Protein AF-A0A659UBA8-F1 (afdb_monomer_lite)

Sequence (77 aa):
NAESADGAQIPLLSVFHRDADGIRHFWSSELGFAPTEPGQDPRAIGTCEILWNLMDFTPEGRPDWNEQLQYGEACCH

Foldseek 3Di:
DCADPVGHHQDKDWDWDADPVGIHTDDIQDQSPPDDDPPDDRCSCVVDPPQPFVQCSPPVGDDPDDDDDDDDDDPDD

Radius of gyration: 18.08 Å; chains: 1; bounding box: 41×35×50 Å

Secondary structure (DSSP, 8-state):
--B-TTS-B----EEEEE-SS-EEEEEE--GGGSPPPTTPPP-TTTT--HHHHGGGGSTT---S----------S--

Structure (mmCIF, N/CA/C/O backbone):
data_AF-A0A659UBA8-F1
#
_entry.id   AF-A0A659UBA8-F1
#
loop_
_atom_site.group_PDB
_atom_site.id
_atom_site.type_symbol
_atom_site.label_atom_id
_atom_site.label_alt_id
_atom_site.label_comp_id
_atom_site.label_asym_id
_atom_site.label_entity_id
_atom_site.label_seq_id
_atom_site.pdbx_PDB_ins_code
_atom_site.Cartn_x
_atom_site.Cartn_y
_atom_site.Cartn_z
_atom_site.occupancy
_atom_site.B_iso_or_equiv
_atom_site.auth_seq_id
_atom_site.auth_comp_id
_atom_site.auth_asym_id
_atom_site.auth_atom_id
_atom_site.pdbx_PDB_model_num
ATOM 1 N N . ASN A 1 1 ? -6.604 -13.560 -13.651 1.00 59.06 1 ASN A N 1
ATOM 2 C CA . ASN A 1 1 ? -5.517 -13.311 -12.681 1.00 59.06 1 ASN A CA 1
ATOM 3 C C . ASN A 1 1 ? -5.184 -11.831 -12.667 1.00 59.06 1 ASN A C 1
ATOM 5 O O . ASN A 1 1 ? -5.478 -11.164 -13.652 1.00 59.06 1 ASN A O 1
ATOM 9 N N . ALA A 1 2 ? -4.632 -11.319 -11.566 1.00 78.31 2 ALA A N 1
ATOM 10 C CA . ALA A 1 2 ? -4.136 -9.943 -11.461 1.00 78.31 2 ALA A CA 1
ATOM 11 C C . ALA A 1 2 ? -2.719 -9.847 -12.059 1.00 78.31 2 ALA A C 1
ATOM 13 O O . ALA A 1 2 ? -1.733 -9.651 -11.354 1.00 78.31 2 ALA A O 1
ATOM 14 N N . GLU A 1 3 ? -2.630 -10.089 -13.364 1.00 85.25 3 GLU A N 1
ATOM 15 C CA . GLU A 1 3 ? -1.382 -10.283 -14.100 1.00 85.25 3 GLU A CA 1
ATOM 16 C C . GLU A 1 3 ? -1.565 -9.785 -15.540 1.00 85.25 3 GLU A C 1
ATOM 18 O O . GLU A 1 3 ? -2.657 -9.909 -16.105 1.00 85.25 3 GLU A O 1
ATOM 23 N N . SER A 1 4 ? -0.526 -9.199 -16.127 1.00 83.69 4 SER A N 1
ATOM 24 C CA . SER A 1 4 ? -0.508 -8.774 -17.527 1.00 83.69 4 SER A CA 1
ATOM 25 C C . SER A 1 4 ? -0.306 -9.958 -18.479 1.00 83.69 4 SER A C 1
ATOM 27 O O . SER A 1 4 ? 0.008 -11.076 -18.076 1.00 83.69 4 SER A O 1
ATOM 29 N N . ALA A 1 5 ? -0.484 -9.723 -19.782 1.00 88.06 5 ALA A N 1
ATOM 30 C CA . ALA A 1 5 ? -0.364 -10.775 -20.796 1.00 88.06 5 ALA A CA 1
ATOM 31 C C . ALA A 1 5 ? 1.048 -11.394 -20.893 1.00 88.06 5 ALA A C 1
ATOM 33 O O . ALA A 1 5 ? 1.185 -12.527 -21.346 1.00 88.06 5 ALA A O 1
ATOM 34 N N . ASP A 1 6 ? 2.080 -10.659 -20.482 1.00 88.88 6 ASP A N 1
ATOM 35 C CA . ASP A 1 6 ? 3.485 -11.078 -20.424 1.00 88.88 6 ASP A CA 1
ATOM 36 C C . ASP A 1 6 ? 3.906 -11.638 -19.052 1.00 88.88 6 ASP A C 1
ATOM 38 O O . ASP A 1 6 ? 5.051 -12.051 -18.886 1.00 88.88 6 ASP A O 1
ATOM 42 N N . GLY A 1 7 ? 2.983 -11.698 -18.088 1.00 87.25 7 GLY A N 1
ATOM 43 C CA . GLY A 1 7 ? 3.189 -12.348 -16.795 1.00 87.25 7 GLY A CA 1
ATOM 44 C C . GLY A 1 7 ? 3.583 -11.424 -15.634 1.00 87.25 7 GLY A C 1
ATOM 45 O O . GLY A 1 7 ? 3.894 -11.886 -14.533 1.00 87.25 7 GLY A O 1
ATOM 46 N N . ALA A 1 8 ? 3.593 -10.104 -15.839 1.00 84.25 8 ALA A N 1
ATOM 47 C CA . ALA A 1 8 ? 3.890 -9.161 -14.766 1.00 84.25 8 ALA A CA 1
ATOM 48 C C . ALA A 1 8 ? 2.712 -9.050 -13.785 1.00 84.25 8 ALA A C 1
ATOM 50 O O . ALA A 1 8 ? 1.548 -8.986 -14.179 1.00 84.25 8 ALA A O 1
ATOM 51 N N . GLN A 1 9 ? 3.008 -9.001 -12.485 1.00 85.38 9 GLN A N 1
ATOM 52 C CA . GLN A 1 9 ? 1.982 -8.875 -11.448 1.00 85.38 9 GLN A CA 1
ATOM 53 C C . GLN A 1 9 ? 1.407 -7.455 -11.411 1.00 85.38 9 GLN A C 1
ATOM 55 O O . GLN A 1 9 ? 2.146 -6.476 -11.508 1.00 85.38 9 GLN A O 1
ATOM 60 N N . ILE A 1 10 ? 0.091 -7.346 -11.212 1.00 86.06 10 ILE A N 1
ATOM 61 C CA . ILE A 1 10 ? -0.626 -6.066 -11.128 1.00 86.06 10 ILE A CA 1
ATOM 62 C C . ILE A 1 10 ? -1.230 -5.937 -9.722 1.00 86.06 10 ILE A C 1
ATOM 64 O O . ILE A 1 10 ? -2.411 -6.233 -9.518 1.00 86.06 10 ILE A O 1
ATOM 68 N N . PRO A 1 11 ? -0.422 -5.562 -8.715 1.00 85.75 11 PRO A N 1
ATOM 69 C CA . PRO A 1 11 ? -0.898 -5.446 -7.344 1.00 85.75 11 PRO A CA 1
ATOM 70 C C . PRO A 1 11 ? -1.849 -4.254 -7.166 1.00 85.75 11 PRO A C 1
ATOM 72 O O . PRO A 1 11 ? -1.652 -3.188 -7.747 1.00 85.75 11 PRO A O 1
ATOM 75 N N . LEU A 1 12 ? -2.852 -4.425 -6.302 1.00 88.69 12 LEU A N 1
ATOM 76 C CA . LEU A 1 12 ? -3.816 -3.396 -5.910 1.00 88.69 12 LEU A CA 1
ATOM 77 C C . LEU A 1 12 ? -4.087 -3.520 -4.410 1.00 88.69 12 LEU A C 1
ATOM 79 O O . LEU A 1 12 ? -4.492 -4.585 -3.942 1.00 88.69 12 LEU A O 1
ATOM 83 N N . LEU A 1 13 ? -3.915 -2.427 -3.668 1.00 89.56 13 LEU A N 1
ATOM 84 C CA . LEU A 1 13 ? -4.376 -2.325 -2.285 1.00 89.56 13 LEU A CA 1
ATOM 85 C C . LEU A 1 13 ? -5.754 -1.662 -2.280 1.00 89.56 13 LEU A C 1
ATOM 87 O O . LEU A 1 13 ? -5.942 -0.621 -2.901 1.00 89.56 13 LEU A O 1
ATOM 91 N N . SER A 1 14 ? -6.722 -2.270 -1.600 1.00 92.06 14 SER A N 1
ATOM 92 C CA . SER A 1 14 ? -8.047 -1.688 -1.370 1.00 92.06 14 SER A CA 1
ATOM 93 C C . SER A 1 14 ? -8.419 -1.841 0.096 1.00 92.06 14 SER A C 1
ATOM 95 O O . SER A 1 14 ? -8.373 -2.943 0.639 1.00 92.06 14 SER A O 1
ATOM 97 N N . VAL A 1 15 ? -8.790 -0.733 0.723 1.00 92.94 15 VAL A N 1
ATOM 98 C CA . VAL A 1 15 ? -9.168 -0.648 2.129 1.00 92.94 15 VAL A CA 1
ATOM 99 C C . VAL A 1 15 ? -10.678 -0.492 2.213 1.00 92.94 15 VAL A C 1
ATOM 101 O O . VAL A 1 15 ? -11.272 0.401 1.603 1.00 92.94 15 VAL A O 1
ATOM 104 N N . PHE A 1 16 ? -11.298 -1.375 2.988 1.00 95.56 16 PHE A N 1
ATOM 105 C CA . PHE A 1 16 ? -12.713 -1.318 3.317 1.00 95.56 16 PHE A CA 1
ATOM 106 C C . PHE A 1 16 ? -12.853 -1.092 4.816 1.00 95.56 16 PHE A C 1
ATOM 108 O O . PHE A 1 16 ? -12.237 -1.796 5.614 1.00 95.56 16 PHE A O 1
ATOM 115 N N . HIS A 1 17 ? -13.679 -0.124 5.189 1.00 94.56 17 HIS A N 1
ATOM 116 C CA . HIS A 1 17 ? -14.009 0.164 6.575 1.00 94.56 17 HIS A CA 1
ATOM 117 C C . HIS A 1 17 ? -15.343 -0.495 6.937 1.00 94.56 17 HIS A C 1
ATOM 119 O O . HIS A 1 17 ? -16.286 -0.482 6.139 1.00 94.56 17 HIS A O 1
ATOM 125 N N . ARG A 1 18 ? -15.420 -1.085 8.134 1.00 95.00 1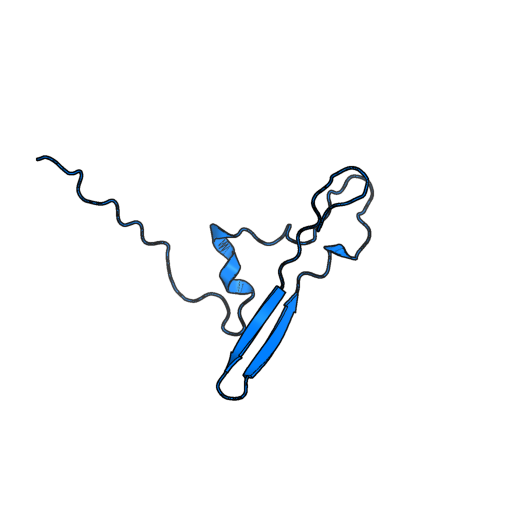8 ARG A N 1
ATOM 126 C CA . ARG A 1 18 ? -16.616 -1.757 8.650 1.00 95.00 18 ARG A CA 1
ATOM 127 C C . ARG A 1 18 ? -17.085 -1.091 9.936 1.00 95.00 18 ARG A C 1
ATOM 129 O O . ARG A 1 18 ? -16.343 -1.072 10.909 1.00 95.00 18 ARG A O 1
ATOM 136 N N . ASP A 1 19 ? -18.344 -0.672 9.963 1.00 94.38 19 ASP A N 1
ATOM 137 C CA . ASP A 1 19 ? -19.027 -0.148 11.148 1.00 94.38 19 ASP A CA 1
ATOM 138 C C . ASP A 1 19 ? -20.351 -0.895 11.412 1.00 94.38 19 ASP A C 1
ATOM 140 O O . ASP A 1 19 ? -20.584 -1.990 10.887 1.00 94.38 19 ASP A O 1
ATOM 144 N N . ALA A 1 20 ? -21.198 -0.340 12.287 1.00 97.12 20 ALA A N 1
ATOM 145 C CA . ALA A 1 20 ? -22.500 -0.910 12.630 1.00 97.12 20 ALA A CA 1
ATOM 146 C C . ALA A 1 20 ? -23.481 -0.947 11.442 1.00 97.12 20 ALA A C 1
ATOM 148 O O . ALA A 1 20 ? -24.343 -1.824 11.398 1.00 97.12 20 ALA A O 1
ATOM 149 N N . ASP A 1 21 ? -23.329 -0.037 10.478 1.00 96.50 21 ASP A N 1
ATOM 150 C CA . ASP A 1 21 ? -24.224 0.112 9.331 1.00 96.50 21 ASP A CA 1
ATOM 151 C C . ASP A 1 21 ? -23.769 -0.719 8.120 1.00 96.50 21 ASP A C 1
ATOM 153 O O . ASP A 1 21 ? -24.553 -0.945 7.196 1.00 96.50 21 ASP A O 1
ATOM 157 N N . GLY A 1 22 ? -22.514 -1.188 8.098 1.00 97.38 22 GLY A N 1
ATOM 158 C CA . GLY A 1 22 ? -22.030 -2.128 7.088 1.00 97.38 22 GLY A CA 1
ATOM 159 C C . GLY A 1 22 ? -20.547 -2.003 6.751 1.00 97.38 22 GLY A C 1
ATOM 160 O O . GLY A 1 22 ? -19.738 -1.543 7.549 1.00 97.38 22 GLY A O 1
ATOM 161 N N . ILE A 1 23 ? -20.186 -2.461 5.548 1.00 97.38 23 ILE A N 1
ATOM 162 C CA . ILE A 1 23 ? -18.833 -2.375 4.981 1.00 97.38 23 ILE A CA 1
ATOM 163 C C . ILE A 1 23 ? -18.865 -1.374 3.827 1.00 97.38 23 ILE A C 1
ATOM 165 O O . ILE A 1 23 ? -19.704 -1.492 2.933 1.00 97.38 23 ILE A O 1
ATOM 169 N N . ARG A 1 24 ? -17.949 -0.406 3.825 1.00 95.88 24 ARG A N 1
ATOM 170 C CA . ARG A 1 24 ? -17.819 0.611 2.775 1.00 95.88 24 ARG A CA 1
ATOM 171 C C . ARG A 1 24 ? -16.377 0.685 2.293 1.00 95.88 24 ARG A C 1
ATOM 173 O O . ARG A 1 24 ? -15.444 0.482 3.065 1.00 95.88 24 ARG A O 1
ATOM 180 N N . HIS A 1 25 ? -16.198 0.963 1.007 1.00 95.12 25 HIS A N 1
ATOM 181 C CA . HIS A 1 25 ? -14.879 1.261 0.454 1.00 95.12 25 HIS A CA 1
ATOM 182 C C . HIS A 1 25 ? -14.375 2.592 1.023 1.00 95.12 25 HIS A C 1
ATOM 184 O O . HIS A 1 25 ? -15.144 3.548 1.107 1.00 95.12 25 HIS A O 1
ATOM 190 N N . PHE A 1 26 ? -13.115 2.621 1.450 1.00 93.69 26 PHE A N 1
ATOM 191 C CA . PHE A 1 26 ? -12.478 3.811 2.012 1.00 93.69 26 PHE A CA 1
ATOM 192 C C . PHE A 1 26 ? -11.440 4.386 1.051 1.00 93.69 26 PHE A C 1
ATOM 194 O O . PHE A 1 26 ? -11.445 5.583 0.775 1.00 93.69 26 PHE A O 1
ATOM 201 N N . TRP A 1 27 ? -10.558 3.531 0.535 1.00 91.12 27 TRP A N 1
ATOM 202 C CA . TRP A 1 27 ? -9.435 3.956 -0.290 1.00 91.12 27 TRP A CA 1
ATOM 203 C C . TRP A 1 27 ? -8.891 2.793 -1.125 1.00 91.12 27 TRP A C 1
ATOM 205 O O . TRP A 1 27 ? -8.973 1.636 -0.712 1.00 91.12 27 TRP A O 1
ATOM 215 N N . SER A 1 28 ? -8.310 3.084 -2.288 1.00 91.00 28 SER A N 1
ATOM 216 C CA . SER A 1 28 ? -7.525 2.123 -3.066 1.00 91.00 28 SER A CA 1
ATOM 217 C C . SER A 1 28 ? -6.292 2.793 -3.646 1.00 91.00 28 SER A C 1
ATOM 219 O O . SER A 1 28 ? -6.305 3.987 -3.927 1.00 91.00 28 SER A O 1
ATOM 221 N N . SER A 1 29 ? 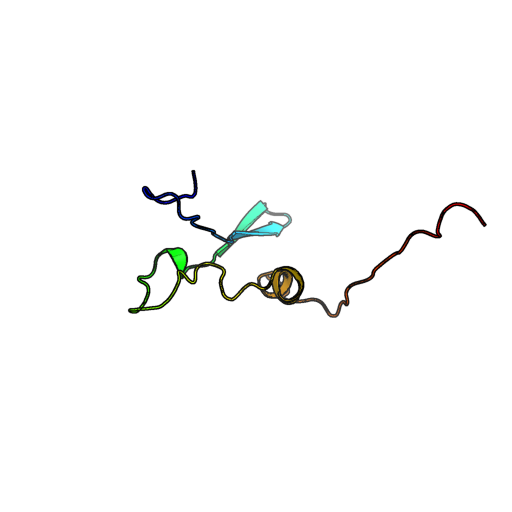-5.247 2.013 -3.898 1.00 89.50 29 SER A N 1
ATOM 222 C CA . SER A 1 29 ? -4.104 2.500 -4.657 1.00 89.50 29 SER A CA 1
ATOM 223 C C . SER A 1 29 ? -4.489 2.808 -6.106 1.00 89.50 29 SER A C 1
ATOM 225 O O . SER A 1 29 ? -5.012 1.939 -6.803 1.00 89.50 29 SER A O 1
ATOM 227 N N . GLU A 1 30 ? -4.184 4.013 -6.583 1.00 87.00 30 GLU A N 1
ATOM 228 C CA . GLU A 1 30 ? -4.685 4.499 -7.880 1.00 87.00 30 GLU A CA 1
ATOM 229 C C . GLU A 1 30 ? -3.640 4.447 -9.003 1.00 87.00 30 GLU A C 1
ATOM 231 O O . GLU A 1 30 ? -3.982 4.293 -10.175 1.00 87.00 30 GLU A O 1
ATOM 236 N N . LEU A 1 31 ? -2.346 4.512 -8.665 1.00 87.25 31 LEU A N 1
ATOM 237 C CA . LEU A 1 31 ? -1.267 4.602 -9.658 1.00 87.25 31 LEU A CA 1
ATOM 238 C C . LEU A 1 31 ? -1.071 3.331 -10.497 1.00 87.25 31 LEU A C 1
ATOM 240 O O . LEU A 1 31 ? -0.316 3.365 -11.463 1.00 87.25 31 LEU A O 1
ATOM 244 N N . GLY A 1 32 ? -1.762 2.232 -10.179 1.00 83.25 32 GLY A N 1
ATOM 245 C CA . GLY A 1 32 ? -1.811 1.045 -11.040 1.00 83.25 32 GLY A CA 1
ATOM 246 C C . GLY A 1 32 ? -2.565 1.263 -12.355 1.00 83.25 32 GLY A C 1
ATOM 247 O O . GLY A 1 32 ? -2.375 0.496 -13.292 1.00 83.25 32 GLY A O 1
ATOM 248 N N . PHE A 1 33 ? -3.385 2.315 -12.444 1.00 80.06 33 PHE A N 1
ATOM 249 C CA . PHE A 1 33 ? -4.134 2.676 -13.654 1.00 80.06 33 PHE A CA 1
ATOM 250 C C . PHE A 1 33 ? -3.515 3.852 -14.421 1.00 80.06 33 PHE A C 1
ATOM 252 O O . PHE A 1 33 ? -4.007 4.224 -15.486 1.00 80.06 33 PHE A O 1
ATOM 259 N N . ALA A 1 34 ? -2.448 4.448 -13.886 1.00 85.38 34 ALA A N 1
ATOM 260 C CA . ALA A 1 34 ? -1.731 5.543 -14.519 1.00 85.38 34 ALA A CA 1
ATOM 261 C C . ALA A 1 34 ? -0.558 5.009 -15.364 1.00 85.38 34 ALA A C 1
ATOM 263 O O . ALA A 1 34 ? 0.066 4.016 -14.982 1.00 85.38 34 ALA A O 1
ATOM 264 N N . PRO A 1 35 ? -0.215 5.664 -16.489 1.00 84.88 35 PRO A N 1
ATOM 265 C CA . PRO A 1 35 ? 0.984 5.317 -17.242 1.00 84.88 35 PRO A CA 1
ATOM 266 C C . PRO A 1 35 ? 2.248 5.538 -16.398 1.00 84.88 35 PRO A C 1
ATOM 268 O O . PRO A 1 35 ? 2.322 6.449 -15.565 1.00 84.88 35 PRO A O 1
ATOM 271 N N . THR A 1 36 ? 3.258 4.701 -16.622 1.00 87.25 36 THR A N 1
ATOM 272 C CA . THR A 1 36 ? 4.602 4.920 -16.086 1.00 87.25 36 THR A CA 1
ATOM 273 C C . THR A 1 36 ? 5.373 5.883 -16.983 1.00 87.25 36 THR A C 1
ATOM 275 O O . THR A 1 36 ? 5.189 5.907 -18.201 1.00 87.25 36 THR A O 1
ATOM 278 N N . GLU A 1 37 ? 6.244 6.691 -16.380 1.00 89.62 37 GLU A N 1
ATOM 279 C CA . GLU A 1 37 ? 7.191 7.503 -17.145 1.00 89.62 37 GLU A CA 1
ATOM 280 C C . GLU A 1 37 ? 8.305 6.618 -17.732 1.00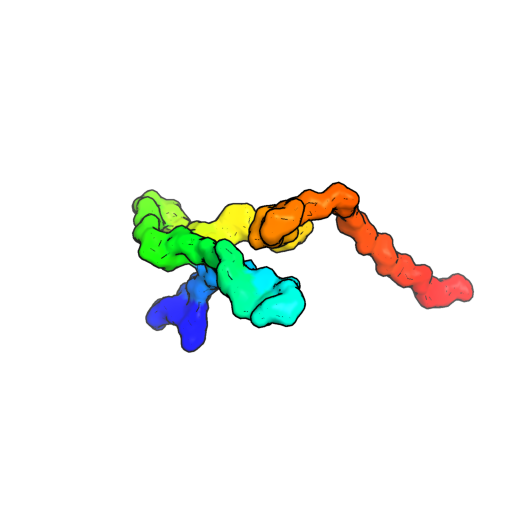 89.62 37 GLU A C 1
ATOM 282 O O . GLU A 1 37 ? 8.589 5.544 -17.185 1.00 89.62 37 GLU A O 1
ATOM 287 N N . PRO A 1 38 ? 8.979 7.046 -18.816 1.00 92.12 38 PRO A N 1
ATOM 288 C CA . PRO A 1 38 ? 10.070 6.283 -19.412 1.00 92.12 38 PRO A CA 1
ATOM 289 C C . PRO A 1 38 ? 11.142 5.889 -18.385 1.00 92.12 38 PRO A C 1
ATOM 291 O O . PRO A 1 38 ? 11.746 6.742 -17.736 1.00 92.12 38 PRO A O 1
ATOM 294 N N . GLY A 1 39 ? 11.387 4.582 -18.259 1.00 89.50 39 GLY A N 1
ATOM 295 C CA . GLY A 1 39 ? 12.373 4.020 -17.331 1.00 89.50 39 GLY A CA 1
ATOM 296 C C . GLY A 1 39 ? 11.892 3.834 -15.887 1.00 89.50 39 GLY A C 1
ATOM 297 O O . GLY A 1 39 ? 12.709 3.480 -15.044 1.00 89.50 39 GLY A O 1
ATOM 298 N N . GLN A 1 40 ? 10.609 4.064 -15.586 1.00 88.31 40 GLN A N 1
ATOM 299 C CA . GLN A 1 40 ? 10.031 3.780 -14.269 1.00 88.31 40 GLN A CA 1
ATOM 300 C C . GLN A 1 40 ? 9.249 2.465 -14.248 1.00 88.31 40 GLN A C 1
ATOM 302 O O . GLN A 1 40 ? 8.502 2.156 -15.180 1.00 88.31 40 GLN A O 1
ATOM 307 N N . ASP A 1 41 ? 9.355 1.749 -13.130 1.00 85.62 41 ASP A N 1
ATOM 308 C CA . ASP A 1 41 ? 8.509 0.598 -12.820 1.00 85.62 41 ASP A CA 1
ATOM 309 C C . ASP A 1 41 ? 7.069 1.025 -12.459 1.00 85.62 41 ASP A C 1
ATOM 311 O O . ASP A 1 41 ? 6.834 2.179 -12.077 1.00 85.62 41 ASP A O 1
ATOM 315 N N . PRO A 1 42 ? 6.076 0.117 -12.543 1.00 83.19 42 PRO A N 1
ATOM 316 C CA . PRO A 1 42 ? 4.722 0.357 -12.046 1.00 83.19 42 PRO A CA 1
ATOM 317 C C . PRO A 1 42 ? 4.695 0.707 -10.553 1.00 83.19 42 PRO A C 1
ATOM 319 O O . PRO A 1 42 ? 5.347 0.068 -9.731 1.00 83.19 42 PRO A O 1
ATOM 322 N N . ARG A 1 43 ? 3.891 1.709 -10.179 1.00 85.69 43 ARG A N 1
ATOM 323 C CA . ARG A 1 43 ? 3.912 2.314 -8.829 1.00 85.69 43 ARG A CA 1
ATOM 324 C C . ARG A 1 43 ? 2.660 2.041 -8.001 1.00 85.69 43 ARG A C 1
ATOM 326 O O . ARG A 1 43 ? 2.460 2.711 -6.995 1.00 85.69 43 ARG A O 1
ATOM 333 N N . ALA A 1 44 ? 1.829 1.078 -8.407 1.00 85.12 44 ALA A N 1
ATOM 334 C CA . ALA A 1 44 ? 0.520 0.824 -7.800 1.00 85.12 44 ALA A CA 1
ATOM 335 C C . ALA A 1 44 ? 0.593 0.751 -6.267 1.00 85.12 44 ALA A C 1
ATOM 337 O O . ALA A 1 44 ? -0.051 1.538 -5.590 1.00 85.12 44 ALA A O 1
ATOM 338 N N . ILE A 1 45 ? 1.458 -0.105 -5.725 1.00 86.25 45 ILE A N 1
ATOM 339 C CA . ILE A 1 45 ? 1.693 -0.225 -4.277 1.00 86.25 45 ILE A CA 1
ATOM 340 C C . ILE A 1 45 ? 3.105 0.213 -3.872 1.00 86.25 45 ILE A C 1
ATOM 342 O O . ILE A 1 45 ? 3.551 -0.105 -2.778 1.00 86.25 45 ILE A O 1
ATOM 346 N N . GLY A 1 46 ? 3.824 0.929 -4.743 1.00 80.88 46 GLY A N 1
ATOM 347 C CA . GLY A 1 46 ? 5.249 1.229 -4.544 1.00 80.88 46 GLY A CA 1
ATOM 348 C C . GLY A 1 46 ? 5.542 2.138 -3.346 1.00 80.88 46 GLY A C 1
ATOM 349 O O . GLY A 1 46 ? 6.665 2.175 -2.865 1.00 80.88 46 GLY A O 1
ATOM 350 N N . THR A 1 47 ? 4.542 2.867 -2.848 1.00 75.75 47 THR A N 1
ATOM 351 C CA . THR A 1 47 ? 4.646 3.659 -1.615 1.00 75.75 47 THR A CA 1
ATOM 352 C C . THR A 1 47 ? 4.344 2.851 -0.352 1.00 75.75 47 THR A C 1
ATOM 354 O O . THR A 1 47 ? 4.590 3.350 0.744 1.00 75.75 47 THR A O 1
ATOM 357 N N . CYS A 1 48 ? 3.796 1.638 -0.472 1.00 85.06 48 CYS A N 1
ATOM 358 C CA . CYS A 1 48 ? 3.411 0.800 0.656 1.00 85.06 48 CYS A CA 1
ATOM 359 C C . CYS A 1 48 ? 4.561 -0.141 1.031 1.00 85.06 48 CYS A C 1
ATOM 361 O O . CYS A 1 48 ? 4.767 -1.176 0.402 1.00 85.06 48 CYS A O 1
ATOM 363 N N . GLU A 1 49 ? 5.254 0.180 2.115 1.00 85.56 49 GLU A N 1
ATOM 364 C CA . GLU A 1 49 ? 6.126 -0.751 2.816 1.00 85.56 49 GLU A CA 1
ATOM 365 C C . GLU A 1 49 ? 5.296 -1.459 3.882 1.00 85.56 49 GLU A C 1
ATOM 367 O O . GLU A 1 49 ? 5.040 -0.906 4.950 1.00 85.56 49 GLU A O 1
ATOM 372 N N . ILE A 1 50 ? 4.842 -2.679 3.586 1.00 82.75 50 ILE A N 1
ATOM 373 C CA . ILE A 1 50 ? 3.828 -3.391 4.386 1.00 82.75 50 ILE A CA 1
ATOM 374 C C . ILE A 1 50 ? 4.196 -3.468 5.874 1.00 82.75 50 ILE A C 1
ATOM 376 O O . ILE A 1 50 ? 3.324 -3.313 6.726 1.00 82.75 50 ILE A O 1
ATOM 380 N N . LEU A 1 51 ? 5.477 -3.669 6.193 1.00 80.31 51 LEU A N 1
ATOM 381 C CA . LEU A 1 51 ? 5.948 -3.716 7.578 1.00 80.31 51 LEU A CA 1
ATOM 382 C C . LEU A 1 51 ? 5.804 -2.365 8.294 1.00 80.31 51 LEU A C 1
ATOM 384 O O . LEU A 1 51 ? 5.506 -2.319 9.482 1.00 80.31 51 LEU A O 1
ATOM 388 N N . TRP A 1 52 ? 6.003 -1.266 7.570 1.00 81.75 52 TRP A N 1
ATOM 389 C CA . TRP A 1 52 ? 6.197 0.050 8.164 1.00 81.75 52 TRP A CA 1
ATOM 390 C C . TRP A 1 52 ? 4.968 0.939 8.099 1.00 81.75 52 TRP A C 1
ATOM 392 O O . TRP A 1 52 ? 4.739 1.689 9.040 1.00 81.75 52 TRP A O 1
ATOM 402 N N . ASN A 1 53 ? 4.208 0.907 7.004 1.00 86.38 53 ASN A N 1
ATOM 403 C CA . ASN A 1 53 ? 3.189 1.918 6.719 1.00 86.38 53 ASN A CA 1
ATOM 404 C C . ASN A 1 53 ? 1.843 1.365 6.244 1.00 86.38 53 ASN A C 1
ATOM 406 O O . ASN A 1 53 ? 0.987 2.142 5.829 1.00 86.38 53 ASN A O 1
ATOM 410 N N . LEU A 1 54 ? 1.607 0.051 6.346 1.00 88.06 54 LEU A N 1
ATOM 411 C CA . LEU A 1 54 ? 0.315 -0.532 5.966 1.00 88.06 54 LEU A CA 1
ATOM 412 C C . LEU A 1 54 ? -0.860 0.127 6.709 1.00 88.06 54 LEU A C 1
ATOM 414 O O . LEU A 1 54 ? -1.916 0.366 6.127 1.00 88.06 54 LEU A O 1
ATOM 418 N N . MET A 1 55 ? -0.671 0.436 7.992 1.00 89.06 55 MET A N 1
ATOM 419 C CA . MET A 1 55 ? -1.727 1.004 8.833 1.00 89.06 55 MET A CA 1
ATOM 420 C C . MET A 1 55 ? -1.997 2.489 8.536 1.00 89.06 55 MET A C 1
ATOM 422 O O . MET A 1 55 ? -3.029 3.007 8.957 1.00 89.06 55 MET A O 1
ATOM 426 N N . ASP A 1 56 ? -1.141 3.163 7.760 1.00 91.00 56 ASP A N 1
ATOM 427 C CA . ASP A 1 56 ? -1.333 4.566 7.358 1.00 91.00 56 ASP A CA 1
ATOM 428 C C . ASP A 1 56 ? -2.553 4.729 6.451 1.00 91.00 56 ASP A C 1
ATOM 430 O O . ASP A 1 56 ? -3.143 5.803 6.394 1.00 91.00 56 ASP A O 1
ATOM 434 N N . PHE A 1 57 ? -2.939 3.659 5.749 1.00 90.31 57 PHE A N 1
ATOM 435 C CA . PHE A 1 57 ? -4.074 3.648 4.828 1.00 90.31 57 PHE A CA 1
ATOM 436 C C . PHE A 1 57 ? -5.419 3.377 5.522 1.00 90.31 57 PHE A C 1
ATOM 438 O O . PHE A 1 57 ? -6.449 3.306 4.850 1.00 90.31 57 PHE A O 1
ATOM 445 N N . THR A 1 58 ? -5.431 3.197 6.846 1.00 89.62 58 THR A N 1
ATOM 446 C CA . THR A 1 58 ? -6.670 3.032 7.619 1.00 89.62 58 THR A CA 1
ATOM 447 C C . THR A 1 58 ? -7.325 4.391 7.905 1.00 89.62 58 THR A C 1
ATOM 449 O O . THR A 1 58 ? -6.619 5.401 7.956 1.00 89.62 58 THR A O 1
ATOM 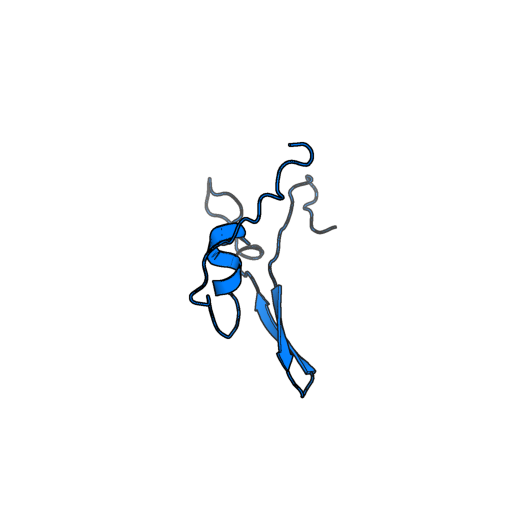452 N N . PRO A 1 59 ? -8.657 4.459 8.103 1.00 90.06 59 PRO A N 1
ATOM 453 C CA . PRO A 1 59 ? -9.342 5.713 8.434 1.00 90.06 59 PRO A CA 1
ATOM 454 C C . PRO A 1 59 ? -8.796 6.413 9.685 1.00 90.06 59 PRO A C 1
ATOM 456 O O . PRO A 1 59 ? -8.766 7.640 9.744 1.00 90.06 59 PRO A O 1
ATOM 459 N N . GLU A 1 60 ? -8.351 5.638 10.672 1.00 90.81 60 GLU A N 1
ATOM 460 C CA . GLU A 1 60 ? -7.780 6.123 11.928 1.00 90.81 60 GLU A CA 1
ATOM 461 C C . GLU A 1 60 ? -6.291 6.491 11.809 1.00 90.81 60 GLU A C 1
ATOM 463 O O . GLU A 1 60 ? -5.732 7.110 12.717 1.00 90.81 60 GLU A O 1
ATOM 468 N N . GLY A 1 61 ? -5.652 6.144 10.688 1.00 90.31 61 GLY A N 1
ATOM 469 C CA . GLY A 1 61 ? -4.218 6.291 10.475 1.00 90.31 61 GLY A CA 1
ATOM 470 C C . GLY A 1 61 ? -3.383 5.319 11.313 1.00 90.31 61 GLY A C 1
ATOM 471 O O . GLY A 1 61 ? -3.884 4.399 11.964 1.00 90.31 61 GLY A O 1
ATOM 472 N N . ARG A 1 62 ? -2.061 5.515 11.295 1.00 89.50 62 ARG A N 1
ATOM 473 C CA . ARG A 1 62 ? -1.147 4.658 12.056 1.00 89.50 62 ARG A CA 1
ATOM 474 C C . ARG A 1 62 ? -1.340 4.869 13.563 1.00 89.50 62 ARG A C 1
ATOM 476 O O . ARG A 1 62 ? -1.196 6.003 14.024 1.00 89.50 62 ARG A O 1
ATOM 483 N N . PRO A 1 63 ? -1.586 3.807 14.348 1.00 88.31 63 PRO A N 1
ATOM 484 C CA . PRO A 1 63 ? -1.600 3.919 15.801 1.00 88.31 63 PRO A CA 1
ATOM 485 C C . PRO A 1 63 ? -0.188 4.159 16.355 1.00 88.31 63 PRO A C 1
ATOM 487 O O . PRO A 1 63 ? 0.806 3.772 15.738 1.00 88.31 63 PRO A O 1
ATOM 490 N N . ASP A 1 64 ? -0.100 4.737 17.555 1.00 87.94 64 ASP A N 1
ATOM 491 C CA . ASP A 1 64 ? 1.146 4.797 18.332 1.00 87.94 64 ASP A CA 1
ATOM 492 C C . ASP A 1 64 ? 1.467 3.402 18.897 1.00 87.94 64 ASP A C 1
ATOM 494 O O . ASP A 1 64 ? 1.114 3.043 20.022 1.00 87.94 64 ASP A O 1
ATOM 498 N N . TRP A 1 65 ? 2.033 2.558 18.037 1.00 80.81 65 TRP A N 1
ATOM 499 C CA . TRP A 1 65 ? 2.332 1.156 18.296 1.00 80.81 65 TRP A CA 1
ATOM 500 C C . TRP A 1 65 ? 3.656 0.771 17.636 1.00 80.81 65 TRP A C 1
ATOM 502 O O . TRP A 1 65 ? 3.978 1.238 16.545 1.00 80.81 65 TRP A O 1
ATOM 512 N N . ASN A 1 66 ? 4.407 -0.117 18.291 1.00 77.88 66 ASN A N 1
ATOM 513 C CA . ASN A 1 66 ? 5.670 -0.651 17.789 1.00 77.88 66 AS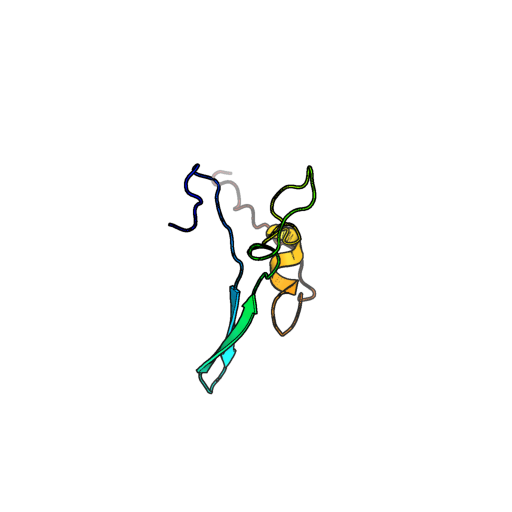N A CA 1
ATOM 514 C C . ASN A 1 66 ? 5.599 -2.170 17.672 1.00 77.88 66 ASN A C 1
ATOM 516 O O . ASN A 1 66 ? 4.975 -2.831 18.506 1.00 77.88 66 ASN A O 1
ATOM 520 N N . GLU A 1 67 ? 6.320 -2.711 16.695 1.00 74.75 67 GLU A N 1
ATOM 521 C CA . GLU A 1 67 ? 6.471 -4.146 16.472 1.00 74.75 67 GLU A CA 1
ATOM 522 C C . GLU A 1 67 ? 6.896 -4.855 17.767 1.00 74.75 67 GLU A C 1
ATOM 524 O O . GLU A 1 67 ? 7.921 -4.525 18.364 1.00 74.75 67 GLU A O 1
ATOM 529 N N . GLN A 1 68 ? 6.101 -5.823 18.226 1.00 79.56 68 GLN A N 1
ATOM 530 C CA . GLN A 1 68 ? 6.449 -6.657 19.376 1.00 79.56 68 GLN A CA 1
ATOM 531 C C . GLN A 1 68 ? 6.788 -8.057 18.877 1.00 79.56 68 GLN A C 1
ATOM 533 O O . GLN A 1 68 ? 5.940 -8.742 18.307 1.00 79.56 68 GLN A O 1
ATOM 538 N N . LEU A 1 69 ? 8.025 -8.490 19.106 1.00 80.25 69 LEU A N 1
ATOM 539 C CA . LEU A 1 69 ? 8.457 -9.849 18.804 1.00 80.25 69 LEU A CA 1
ATOM 540 C C . LEU A 1 69 ? 8.452 -10.664 20.094 1.00 80.25 69 LEU A C 1
ATOM 542 O O . LEU A 1 69 ? 9.173 -10.355 21.041 1.00 80.25 69 LEU A O 1
ATOM 546 N N . GLN A 1 70 ? 7.646 -11.721 20.121 1.00 78.50 70 GLN A N 1
ATOM 547 C CA . GLN A 1 70 ? 7.733 -12.751 21.148 1.00 78.50 70 GLN A CA 1
ATOM 548 C C . GLN A 1 70 ? 8.522 -13.918 20.573 1.00 78.50 70 GLN A C 1
ATOM 550 O O . GLN A 1 70 ? 7.995 -14.748 19.835 1.00 78.50 70 GLN A O 1
ATOM 555 N N . TYR A 1 71 ? 9.805 -13.974 20.905 1.00 78.56 71 TYR A N 1
ATOM 556 C CA . TYR A 1 71 ? 10.567 -15.195 20.713 1.00 78.56 71 TYR A CA 1
ATOM 557 C C . TYR A 1 71 ? 10.136 -16.144 21.825 1.00 78.56 71 TYR A C 1
ATOM 559 O O . TYR A 1 71 ? 10.331 -15.838 23.001 1.00 78.56 71 TYR A O 1
ATOM 567 N N . GLY A 1 72 ? 9.473 -17.245 21.463 1.00 77.31 72 GLY A N 1
ATOM 568 C CA . GLY A 1 72 ? 9.145 -18.286 22.434 1.00 77.31 72 GLY A CA 1
ATOM 569 C C . GLY A 1 72 ? 10.412 -18.690 23.182 1.00 77.31 72 GLY A C 1
ATOM 570 O O . GLY A 1 72 ? 11.479 -18.772 22.566 1.00 77.31 72 GLY A O 1
ATOM 571 N N . GLU A 1 73 ? 10.308 -18.900 24.498 1.00 73.69 73 GLU A N 1
ATOM 572 C CA . GLU A 1 73 ? 11.400 -19.503 25.262 1.00 73.69 73 GLU A CA 1
ATOM 573 C C . GLU A 1 73 ? 11.863 -20.741 24.496 1.00 73.69 73 GLU A C 1
ATOM 575 O O . GLU A 1 73 ? 11.043 -21.584 24.117 1.00 73.69 73 GLU A O 1
ATOM 580 N N . ALA A 1 74 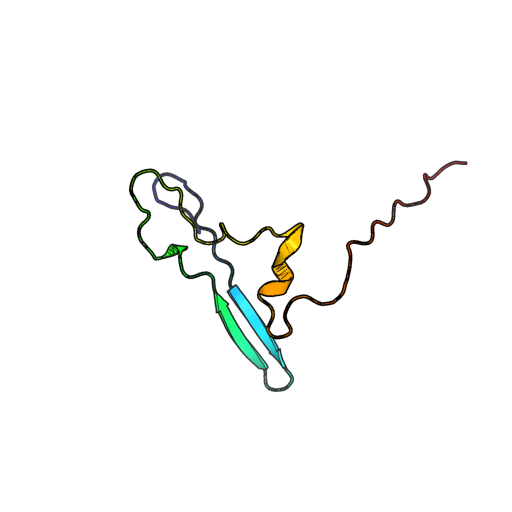? 13.160 -20.803 24.182 1.00 67.25 74 ALA A N 1
ATOM 581 C CA . ALA A 1 74 ? 13.725 -21.971 23.536 1.00 67.25 74 ALA A CA 1
ATOM 582 C C . ALA A 1 74 ? 13.341 -23.181 24.391 1.00 67.25 74 ALA A C 1
ATOM 584 O O . ALA A 1 74 ? 13.750 -23.293 25.546 1.00 67.25 74 ALA A O 1
ATOM 585 N N . CYS A 1 75 ? 12.483 -24.048 23.850 1.00 64.19 75 CYS A N 1
ATOM 586 C CA . CYS A 1 75 ? 12.131 -25.283 24.524 1.00 64.19 75 CYS A CA 1
ATOM 587 C C . CYS A 1 75 ? 13.445 -26.029 24.804 1.00 64.19 75 CYS A C 1
ATOM 589 O O . CYS A 1 75 ? 14.251 -26.181 23.883 1.00 64.19 75 CYS A O 1
ATOM 591 N N . CYS A 1 76 ? 13.609 -26.493 26.048 1.00 66.50 76 CYS A N 1
ATOM 592 C CA . CYS A 1 76 ? 14.781 -27.187 26.604 1.00 66.50 76 CYS A CA 1
ATOM 593 C C . CYS A 1 76 ? 15.857 -26.259 27.209 1.00 66.50 76 CYS A C 1
ATOM 595 O O . CYS A 1 76 ? 16.907 -26.024 26.610 1.00 66.50 76 CYS A O 1
ATOM 597 N N . HIS A 1 77 ? 15.607 -25.819 28.448 1.00 56.53 77 HIS A N 1
ATOM 598 C CA . HIS A 1 77 ? 16.655 -25.719 29.469 1.00 56.53 77 HIS A CA 1
ATOM 599 C C . HIS A 1 77 ? 16.778 -27.055 30.206 1.00 56.53 77 HIS A C 1
ATOM 601 O O . HIS A 1 77 ? 15.716 -27.661 30.482 1.00 56.53 77 HIS A O 1
#

pLDDT: mean 85.44, std 8.2, range [56.53, 97.38]